Protein AF-A0A386ZBN5-F1 (afdb_monomer_lite)

Organism: NCBI:txid2382165

Sequence (155 aa):
MMEIPEAAKLWKRALQAEWPGVRWSVRSAPRGWFTVITAWEDGPTAEAVSVFCQAWKTVYPDAATWVSDSGLRRGYSPAGYATAIEAITCDIPDMPIPRTPDGGLDIRAAHAQTWRGPVKVAGQFYGHDHVYDLVAVVEMVAGDHDYTKAEQAAN

Foldseek 3Di:
DDAQVVLQVVLVVLVCVVQVPWDWDWDQDPPPARAIAIETEQAFFLVVSVVSLVVVCVVVVVSNVRYDSVSYYYDYDQVLQQVLVVVCCVVFVPPPFDADPSNHGPPVVQQVVLVVDWDATPNDTDHDPDDDRSVVSSVVSSNPDHSSCVVVVPD

pLDDT: mean 85.09, std 13.61, range [32.94, 97.12]

Structure (mmCIF, N/CA/C/O backbone):
data_AF-A0A386ZBN5-F1
#
_entry.id   AF-A0A386ZBN5-F1
#
loop_
_atom_site.group_PDB
_atom_site.id
_atom_site.type_symbol
_atom_site.label_atom_id
_atom_site.label_alt_id
_atom_site.label_comp_id
_atom_site.label_asym_id
_atom_site.label_entity_id
_atom_site.label_seq_id
_atom_site.pdbx_PDB_ins_code
_atom_site.Cartn_x
_atom_site.Cartn_y
_atom_site.Cartn_z
_atom_site.occupancy
_atom_site.B_iso_or_equiv
_atom_site.auth_seq_id
_atom_site.auth_comp_id
_atom_site.auth_asym_id
_atom_site.auth_atom_id
_atom_site.pdbx_PDB_model_num
ATOM 1 N N . MET A 1 1 ? 22.885 -6.324 -18.767 1.00 76.94 1 MET A N 1
ATOM 2 C CA . MET A 1 1 ? 22.548 -6.135 -17.344 1.00 76.94 1 MET A CA 1
ATOM 3 C C . MET A 1 1 ? 22.495 -4.646 -17.073 1.00 76.94 1 MET A C 1
ATOM 5 O O . MET A 1 1 ? 23.522 -3.983 -17.121 1.00 76.94 1 MET A O 1
ATOM 9 N N . MET A 1 2 ? 21.280 -4.129 -16.914 1.00 86.88 2 MET A N 1
ATOM 10 C CA . MET A 1 2 ? 21.009 -2.728 -16.591 1.00 86.88 2 MET A CA 1
ATOM 11 C C . MET A 1 2 ? 21.392 -2.438 -15.137 1.00 86.88 2 MET A C 1
ATOM 13 O O . MET A 1 2 ? 21.224 -3.306 -14.285 1.00 86.88 2 MET A O 1
ATOM 17 N N . GLU A 1 3 ? 21.854 -1.227 -14.836 1.00 89.94 3 GLU A N 1
ATOM 18 C CA . GLU A 1 3 ? 22.187 -0.824 -13.466 1.00 89.94 3 GLU A CA 1
ATOM 19 C C . GLU A 1 3 ? 20.930 -0.463 -12.651 1.00 89.94 3 GLU A C 1
ATOM 21 O O . GLU A 1 3 ? 19.955 0.074 -13.186 1.00 89.94 3 GLU A O 1
ATOM 26 N N . ILE A 1 4 ? 20.954 -0.687 -11.329 1.00 89.00 4 ILE A N 1
ATOM 27 C CA . ILE A 1 4 ? 19.802 -0.439 -10.430 1.00 89.00 4 ILE A CA 1
ATOM 28 C C . ILE A 1 4 ? 19.213 0.975 -10.595 1.00 89.00 4 ILE A C 1
ATOM 30 O O . ILE A 1 4 ? 17.987 1.103 -10.675 1.00 89.00 4 ILE A O 1
ATOM 34 N N . PRO A 1 5 ? 20.013 2.064 -10.654 1.00 90.75 5 PRO A N 1
ATOM 35 C CA . PRO A 1 5 ? 19.458 3.409 -10.795 1.00 90.75 5 PRO A CA 1
ATOM 36 C C . PRO A 1 5 ? 18.747 3.630 -12.135 1.00 90.75 5 PRO A C 1
ATOM 38 O O . PRO A 1 5 ? 17.808 4.424 -12.208 1.00 90.75 5 PRO A O 1
ATOM 41 N N . GLU A 1 6 ? 19.183 2.952 -13.196 1.00 91.44 6 GLU A N 1
ATOM 42 C CA . GLU A 1 6 ? 18.545 3.014 -14.512 1.00 91.44 6 GLU A CA 1
ATOM 43 C C . GLU A 1 6 ? 17.227 2.241 -14.507 1.00 91.44 6 GLU A C 1
ATOM 45 O O . GLU A 1 6 ? 16.203 2.790 -14.917 1.00 91.44 6 GLU A O 1
ATOM 50 N N . ALA A 1 7 ? 17.223 1.037 -13.927 1.00 92.06 7 ALA A N 1
ATOM 51 C CA . ALA A 1 7 ? 16.016 0.241 -13.729 1.00 92.06 7 ALA A CA 1
ATOM 52 C C . ALA A 1 7 ? 14.970 0.995 -12.892 1.00 92.06 7 ALA A C 1
ATOM 54 O O . ALA A 1 7 ? 13.802 1.061 -13.271 1.00 92.06 7 ALA A O 1
ATOM 55 N N . ALA A 1 8 ? 15.389 1.657 -11.807 1.00 93.12 8 ALA A N 1
ATOM 56 C CA . ALA A 1 8 ? 14.514 2.479 -10.971 1.00 93.12 8 ALA A CA 1
ATOM 57 C C . ALA A 1 8 ? 13.886 3.651 -11.746 1.00 93.12 8 ALA A C 1
ATOM 59 O O . ALA A 1 8 ? 12.694 3.927 -11.603 1.00 93.12 8 ALA A O 1
ATOM 60 N N . LYS A 1 9 ? 14.668 4.348 -12.583 1.00 94.69 9 LYS A N 1
ATOM 61 C CA . LYS A 1 9 ? 14.159 5.445 -13.425 1.00 94.69 9 LYS A CA 1
ATOM 62 C C . LYS A 1 9 ? 13.169 4.937 -14.467 1.00 94.69 9 LYS A C 1
ATOM 64 O O . LYS A 1 9 ? 12.136 5.573 -14.673 1.00 94.69 9 LYS A O 1
ATOM 69 N N . LEU A 1 10 ? 13.486 3.821 -15.119 1.00 95.81 10 LEU A N 1
ATOM 70 C CA . LEU A 1 10 ? 12.629 3.214 -16.131 1.00 95.81 10 LEU A CA 1
ATOM 71 C C . LEU A 1 10 ? 11.299 2.757 -15.524 1.00 95.81 10 LEU A C 1
ATOM 73 O O . LEU A 1 10 ? 10.240 3.097 -16.047 1.00 95.81 10 LEU A O 1
ATOM 77 N N . TRP A 1 11 ? 11.357 2.077 -14.380 1.00 95.88 11 TRP A N 1
ATOM 78 C CA . TRP A 1 11 ? 10.177 1.641 -13.643 1.00 95.88 11 TRP A CA 1
ATOM 79 C C . TRP A 1 11 ? 9.305 2.818 -13.197 1.00 95.88 11 TRP A C 1
ATOM 81 O O . TRP A 1 11 ? 8.101 2.834 -13.443 1.00 95.88 11 TRP A O 1
ATOM 91 N N . LYS A 1 12 ? 9.916 3.871 -12.637 1.00 96.31 12 LYS A N 1
ATOM 92 C CA . LYS A 1 12 ? 9.189 5.086 -12.246 1.00 96.31 12 LYS A CA 1
ATOM 93 C C . LYS A 1 12 ? 8.435 5.718 -13.415 1.00 96.31 12 LYS A C 1
ATOM 95 O O . LYS A 1 12 ? 7.303 6.153 -13.234 1.00 96.31 12 LYS A O 1
ATOM 100 N N . ARG A 1 13 ? 9.046 5.776 -14.601 1.00 97.00 13 ARG A N 1
ATOM 101 C CA . ARG A 1 13 ? 8.392 6.323 -15.800 1.00 97.00 13 ARG A CA 1
ATOM 102 C C . ARG A 1 13 ? 7.195 5.483 -16.232 1.00 97.00 13 ARG A C 1
ATOM 104 O O . ARG A 1 13 ? 6.180 6.061 -16.594 1.00 97.00 13 ARG A O 1
ATOM 111 N N . ALA A 1 14 ? 7.301 4.156 -16.164 1.00 97.12 14 ALA A N 1
ATOM 112 C CA . ALA A 1 14 ? 6.187 3.263 -16.477 1.00 97.12 14 ALA A CA 1
ATOM 113 C C . ALA A 1 14 ? 5.004 3.487 -15.520 1.00 97.12 14 ALA A C 1
ATOM 115 O O . ALA A 1 14 ? 3.883 3.686 -15.974 1.00 97.12 14 ALA A O 1
ATOM 116 N N . LEU A 1 15 ? 5.272 3.571 -14.214 1.00 97.12 15 LEU A N 1
ATOM 117 C CA . LEU A 1 15 ? 4.255 3.870 -13.199 1.00 97.12 15 LEU A CA 1
ATOM 118 C C . LEU A 1 15 ? 3.568 5.224 -13.416 1.00 97.12 15 LEU A C 1
ATOM 120 O O . LEU A 1 15 ? 2.357 5.336 -13.264 1.00 97.12 15 LEU A O 1
ATOM 124 N N . GLN A 1 16 ? 4.335 6.255 -13.774 1.00 96.56 16 GLN A N 1
ATOM 125 C CA . GLN A 1 16 ? 3.795 7.588 -14.055 1.00 96.56 16 GLN A CA 1
ATOM 126 C C . GLN A 1 16 ? 2.978 7.642 -15.349 1.00 96.56 16 GLN A C 1
ATOM 128 O O . GLN A 1 16 ? 2.094 8.484 -15.462 1.00 96.56 16 GLN A O 1
ATOM 133 N N . ALA A 1 17 ? 3.286 6.787 -16.325 1.00 96.56 17 ALA A N 1
ATOM 134 C CA . ALA A 1 17 ? 2.512 6.692 -17.556 1.00 96.56 17 ALA A CA 1
ATOM 135 C C . ALA A 1 17 ? 1.164 5.993 -17.319 1.00 96.56 17 ALA A C 1
ATOM 137 O O . ALA A 1 17 ? 0.155 6.458 -17.837 1.00 96.56 17 ALA A O 1
ATOM 138 N N . GLU A 1 18 ? 1.153 4.925 -16.517 1.00 96.69 18 GLU A N 1
ATOM 139 C CA . GLU A 1 18 ? -0.065 4.175 -16.182 1.00 96.69 18 GLU A CA 1
ATOM 140 C C . GLU A 1 18 ? -0.973 4.953 -15.213 1.00 96.69 18 GLU A C 1
ATOM 142 O O . GLU A 1 18 ? -2.179 5.051 -15.419 1.00 96.69 18 GLU A O 1
ATOM 147 N N . TRP A 1 19 ? -0.387 5.573 -14.181 1.00 96.50 19 TRP A N 1
ATOM 148 C CA . TRP A 1 19 ? -1.108 6.332 -13.154 1.00 96.50 19 TRP A CA 1
ATOM 149 C C . TRP A 1 19 ? -0.548 7.755 -13.013 1.00 96.50 19 TRP A C 1
ATOM 151 O O . TRP A 1 19 ? 0.198 8.038 -12.066 1.00 96.50 19 TRP A O 1
ATOM 161 N N . PRO A 1 20 ? -0.907 8.678 -13.927 1.00 92.06 20 PRO A N 1
ATOM 162 C CA . PRO A 1 20 ? -0.343 10.030 -13.964 1.00 92.06 20 PRO A CA 1
ATOM 163 C C . PRO A 1 20 ? -0.740 10.906 -12.767 1.00 92.06 20 PRO A C 1
ATOM 165 O O . PRO A 1 20 ? -0.001 11.824 -12.418 1.00 92.06 20 PRO A O 1
ATOM 168 N N . GLY A 1 21 ? -1.872 10.614 -12.116 1.00 90.44 21 GLY A N 1
ATOM 169 C CA . GLY A 1 21 ? -2.339 11.331 -10.923 1.00 90.44 21 GLY A CA 1
ATOM 170 C C . GLY A 1 21 ? -1.671 10.896 -9.613 1.00 90.44 21 GLY A C 1
ATOM 171 O O . GLY A 1 21 ? -1.850 11.549 -8.590 1.00 90.44 21 GLY A O 1
ATOM 172 N N . VAL A 1 22 ? -0.886 9.812 -9.621 1.00 94.00 22 VAL A N 1
ATOM 173 C CA . VAL A 1 22 ? -0.330 9.220 -8.396 1.00 94.00 22 VAL A CA 1
ATOM 174 C C . VAL A 1 22 ? 1.104 9.678 -8.158 1.00 94.00 22 VAL A C 1
ATOM 176 O O . VAL A 1 22 ? 1.963 9.680 -9.046 1.00 94.00 22 VAL A O 1
ATOM 179 N N . ARG A 1 23 ? 1.406 10.027 -6.905 1.00 94.12 23 ARG A N 1
ATOM 180 C CA . ARG A 1 23 ? 2.759 10.401 -6.492 1.00 94.12 23 ARG A CA 1
ATOM 181 C C . ARG A 1 23 ? 3.603 9.164 -6.175 1.00 94.12 2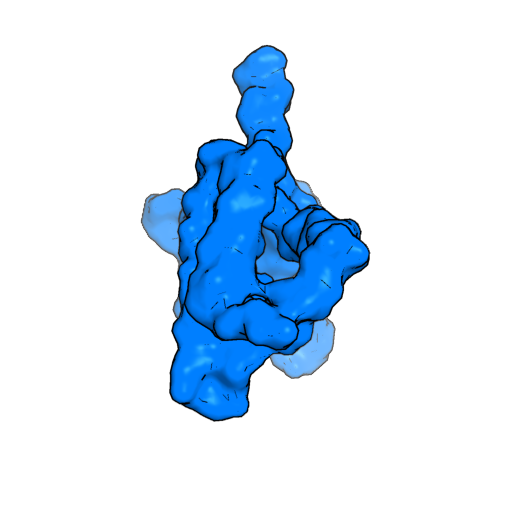3 ARG A C 1
ATOM 183 O O . ARG A 1 23 ? 3.513 8.588 -5.097 1.00 94.12 23 ARG A O 1
ATOM 190 N N . TRP A 1 24 ? 4.522 8.837 -7.082 1.00 95.81 24 TRP A N 1
ATOM 191 C CA . TRP A 1 24 ? 5.440 7.703 -6.935 1.00 95.81 24 TRP A CA 1
ATOM 192 C C . TRP A 1 24 ? 6.808 8.083 -6.351 1.00 95.81 24 TRP A C 1
ATOM 194 O O . TRP A 1 24 ? 7.526 8.949 -6.871 1.00 95.81 24 TRP A O 1
ATOM 204 N N . SER A 1 25 ? 7.226 7.348 -5.322 1.00 95.12 25 SER A N 1
ATOM 205 C CA . SER A 1 25 ? 8.583 7.345 -4.776 1.00 95.12 25 SER A CA 1
ATOM 206 C C . SER A 1 25 ? 9.283 6.040 -5.144 1.00 95.12 25 SER A C 1
ATOM 208 O O . SER A 1 25 ? 9.008 4.993 -4.569 1.00 95.12 25 SER A O 1
ATOM 210 N N . VAL A 1 26 ? 10.197 6.096 -6.112 1.00 93.69 26 VAL A N 1
ATOM 211 C CA . VAL A 1 26 ? 10.975 4.935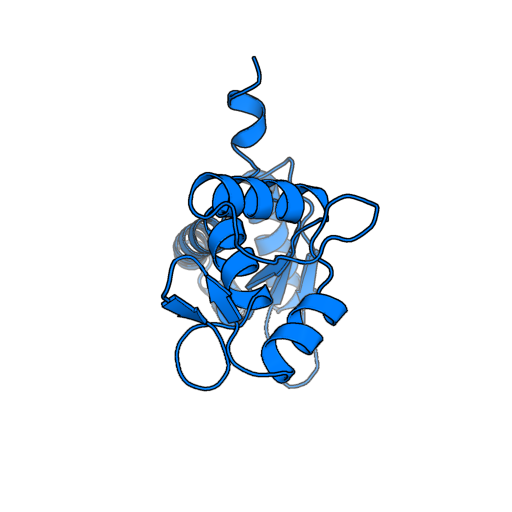 -6.563 1.00 93.69 26 VAL A CA 1
ATOM 212 C C . VAL A 1 26 ? 12.442 5.193 -6.259 1.00 93.69 26 VAL A C 1
ATOM 214 O O . VAL A 1 26 ? 13.005 6.182 -6.735 1.00 93.69 26 VAL A O 1
ATOM 217 N N . ARG A 1 27 ? 13.057 4.334 -5.444 1.00 89.62 27 ARG A N 1
ATOM 218 C CA . ARG A 1 27 ? 14.441 4.497 -4.981 1.00 89.62 27 ARG A CA 1
ATOM 219 C C . ARG A 1 27 ? 15.223 3.193 -5.056 1.00 89.62 27 ARG A C 1
ATOM 221 O O . ARG A 1 27 ? 14.705 2.133 -4.719 1.00 89.62 27 ARG A O 1
ATOM 228 N N . S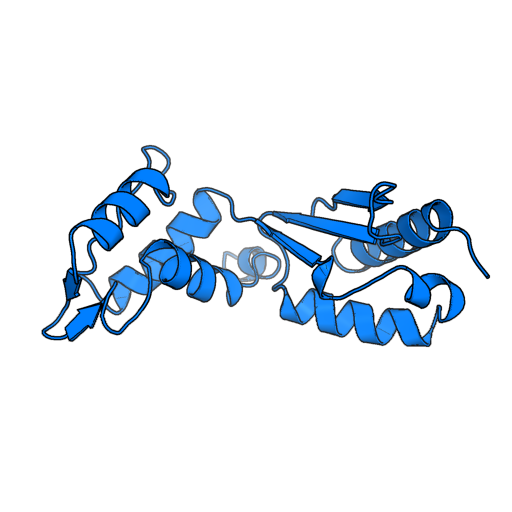ER A 1 28 ? 16.494 3.293 -5.424 1.00 86.75 28 SER A N 1
ATOM 229 C CA . SER A 1 28 ? 17.470 2.216 -5.259 1.00 86.75 28 SER A CA 1
ATOM 230 C C . SER A 1 28 ? 17.860 2.103 -3.782 1.00 86.75 28 SER A C 1
ATOM 232 O O . SER A 1 28 ? 18.212 3.118 -3.176 1.00 86.75 28 SER A O 1
ATOM 234 N N . ALA A 1 29 ? 17.820 0.907 -3.196 1.00 72.56 29 ALA A N 1
ATOM 235 C CA . ALA A 1 29 ? 18.280 0.671 -1.828 1.00 72.56 29 ALA A CA 1
ATOM 236 C C . ALA A 1 29 ? 19.739 0.157 -1.822 1.00 72.56 29 ALA A C 1
ATOM 238 O O . ALA A 1 29 ? 19.988 -0.953 -2.275 1.00 72.56 29 ALA A O 1
ATOM 239 N N . PRO A 1 30 ? 20.725 0.924 -1.311 1.00 56.34 30 PRO A N 1
ATOM 240 C CA . PRO A 1 30 ? 22.135 0.517 -1.341 1.00 56.34 30 PRO A CA 1
ATOM 241 C C . PRO A 1 30 ? 22.607 -0.290 -0.114 1.00 56.34 30 PRO A C 1
ATOM 243 O O . PRO A 1 30 ? 23.803 -0.525 0.025 1.00 56.34 30 PRO A O 1
ATOM 246 N N . ARG A 1 31 ? 21.729 -0.703 0.815 1.00 48.28 31 ARG A N 1
ATOM 247 C CA . ARG A 1 31 ? 22.138 -1.460 2.018 1.00 48.28 31 ARG A CA 1
ATOM 248 C C . ARG A 1 31 ? 21.375 -2.777 2.153 1.00 48.28 31 ARG A C 1
ATOM 250 O O . ARG A 1 31 ? 20.202 -2.785 2.509 1.00 48.28 31 ARG A O 1
ATOM 257 N N . GLY A 1 32 ? 22.073 -3.880 1.876 1.00 53.16 32 GLY A N 1
ATOM 258 C CA . GLY A 1 32 ? 21.648 -5.263 2.141 1.00 53.16 32 GLY A CA 1
ATOM 259 C C . GLY A 1 32 ? 20.719 -5.892 1.100 1.00 53.16 32 GLY A C 1
ATOM 260 O O . GLY A 1 32 ? 20.730 -7.107 0.950 1.00 53.16 32 GLY A O 1
ATOM 261 N N . TRP A 1 33 ? 19.972 -5.082 0.348 1.00 54.41 33 TRP A N 1
ATOM 262 C CA . TRP A 1 33 ? 19.014 -5.542 -0.656 1.00 54.41 33 TRP A CA 1
ATOM 263 C C . TRP A 1 33 ? 19.219 -4.714 -1.916 1.00 54.41 33 TRP A C 1
ATOM 265 O O . TRP A 1 33 ? 18.787 -3.566 -1.965 1.00 54.41 33 TRP A O 1
ATOM 275 N N . PHE A 1 34 ? 19.913 -5.258 -2.911 1.00 66.50 34 PHE A N 1
ATOM 276 C CA . PHE A 1 34 ? 20.068 -4.629 -4.221 1.00 66.50 34 PHE A CA 1
ATOM 277 C C . PHE A 1 34 ? 18.708 -4.625 -4.946 1.00 66.50 34 PHE A C 1
ATOM 279 O O . PHE A 1 34 ? 18.458 -5.458 -5.804 1.00 66.50 34 PHE A O 1
ATOM 286 N N . THR A 1 35 ? 17.777 -3.764 -4.530 1.00 82.75 35 THR A N 1
ATOM 287 C CA . THR A 1 35 ? 16.397 -3.744 -5.038 1.00 82.75 35 THR A CA 1
ATOM 288 C C . THR A 1 35 ? 15.861 -2.320 -5.168 1.00 82.75 35 THR A C 1
ATOM 290 O O . THR A 1 35 ? 16.336 -1.369 -4.530 1.00 82.75 35 THR A O 1
ATOM 293 N N . VAL A 1 36 ? 14.851 -2.181 -6.014 1.00 89.62 36 VAL A N 1
ATOM 294 C CA . VAL A 1 36 ? 14.054 -0.983 -6.224 1.00 89.62 36 VAL A CA 1
ATOM 295 C C . VAL A 1 36 ? 12.886 -1.005 -5.244 1.00 89.62 36 VAL A C 1
ATOM 297 O O . VAL A 1 36 ? 12.004 -1.857 -5.310 1.00 89.62 36 VAL A O 1
ATOM 300 N N . ILE A 1 37 ? 12.858 -0.028 -4.341 1.00 92.00 37 ILE A N 1
ATOM 301 C CA . ILE A 1 37 ? 11.720 0.202 -3.450 1.00 92.00 37 ILE A CA 1
ATOM 302 C C . ILE A 1 37 ? 10.785 1.194 -4.132 1.00 92.00 37 ILE A C 1
ATOM 304 O O . ILE A 1 37 ? 11.212 2.295 -4.490 1.00 92.00 37 ILE A O 1
ATOM 308 N N . THR A 1 38 ? 9.519 0.812 -4.260 1.00 94.50 38 THR A N 1
ATOM 309 C CA . THR A 1 38 ? 8.443 1.630 -4.826 1.00 94.50 38 THR A CA 1
ATOM 310 C C . THR A 1 38 ? 7.438 1.922 -3.732 1.00 94.50 38 THR A C 1
ATOM 312 O O . THR A 1 38 ? 6.876 0.997 -3.156 1.00 94.50 38 THR A O 1
ATOM 315 N N . ALA A 1 39 ? 7.208 3.196 -3.445 1.00 95.12 39 ALA A N 1
ATOM 316 C CA . ALA A 1 39 ? 6.213 3.627 -2.484 1.00 95.12 39 ALA A CA 1
ATOM 317 C C . ALA A 1 39 ? 5.260 4.667 -3.071 1.00 95.12 39 ALA A C 1
ATOM 319 O O . ALA A 1 39 ? 5.676 5.508 -3.873 1.00 95.12 39 ALA A O 1
ATOM 320 N N . TRP A 1 40 ? 4.002 4.604 -2.652 1.00 95.62 40 TRP A N 1
ATOM 321 C CA . TRP A 1 40 ? 2.951 5.556 -3.007 1.00 95.62 40 TRP A CA 1
ATOM 322 C C . TRP A 1 40 ? 1.922 5.653 -1.879 1.00 95.62 40 TRP A C 1
ATOM 324 O O . TRP A 1 40 ? 1.870 4.789 -1.004 1.00 95.62 40 TRP A O 1
ATOM 334 N N . GLU A 1 41 ? 1.127 6.714 -1.907 1.00 93.94 41 GLU A N 1
ATOM 335 C CA . GLU A 1 41 ? 0.023 6.981 -0.981 1.00 93.94 41 GLU A CA 1
ATOM 336 C C . GLU A 1 41 ? -1.269 7.089 -1.798 1.00 93.94 41 GLU A C 1
ATOM 338 O O . GLU A 1 41 ? -1.210 7.604 -2.916 1.00 93.94 41 GLU A O 1
ATOM 343 N N . ASP A 1 42 ? -2.382 6.554 -1.286 1.00 88.12 42 ASP A N 1
ATOM 344 C CA . ASP A 1 42 ? -3.744 6.690 -1.843 1.00 88.12 42 ASP A CA 1
ATOM 345 C C . ASP A 1 42 ? -3.837 6.642 -3.377 1.00 88.12 42 ASP A C 1
ATOM 347 O O . ASP A 1 42 ? -4.312 7.556 -4.044 1.00 88.12 42 ASP A O 1
ATOM 351 N N . GLY A 1 43 ? -3.353 5.548 -3.958 1.00 90.62 43 GLY A N 1
ATOM 352 C CA . GLY A 1 43 ? -3.397 5.317 -5.402 1.00 90.62 43 GLY A CA 1
ATOM 353 C C . GLY A 1 43 ? -4.039 3.975 -5.749 1.00 90.62 43 GLY A C 1
ATOM 354 O O . GLY A 1 43 ? -4.931 3.533 -5.017 1.00 90.62 43 GLY A O 1
ATOM 355 N N . PRO A 1 44 ? -3.582 3.295 -6.815 1.00 94.62 44 PRO A N 1
ATOM 356 C CA . PRO A 1 44 ? -4.085 1.972 -7.163 1.00 94.62 44 PRO A CA 1
ATOM 357 C C . PRO A 1 44 ? -3.823 0.981 -6.028 1.00 94.62 44 PRO A C 1
ATOM 359 O O . PRO A 1 44 ? -2.937 1.192 -5.183 1.00 94.62 44 PRO A O 1
ATOM 362 N N . THR A 1 45 ? -4.580 -0.115 -6.023 1.00 93.69 45 THR A N 1
ATOM 363 C CA . THR A 1 45 ? -4.364 -1.214 -5.078 1.00 93.69 45 THR A CA 1
ATOM 364 C C . THR A 1 45 ? -2.963 -1.805 -5.256 1.00 93.69 45 THR A C 1
ATOM 366 O O . THR A 1 45 ? -2.370 -1.753 -6.339 1.00 93.69 45 THR A O 1
ATOM 369 N N . ALA A 1 46 ? -2.411 -2.385 -4.187 1.00 92.19 46 ALA A N 1
ATOM 370 C CA . ALA A 1 46 ? -1.116 -3.066 -4.266 1.00 92.19 46 ALA A CA 1
ATOM 371 C C . ALA A 1 46 ? -1.136 -4.210 -5.295 1.00 92.19 46 ALA A C 1
ATOM 373 O O . ALA A 1 46 ? -0.143 -4.432 -5.989 1.00 92.19 46 ALA A O 1
ATOM 374 N N . GLU A 1 47 ? -2.283 -4.877 -5.445 1.00 93.25 47 GLU A N 1
ATOM 375 C CA . GLU A 1 47 ? -2.506 -5.900 -6.463 1.00 93.25 47 GLU A CA 1
ATOM 376 C C . GLU A 1 47 ? -2.424 -5.329 -7.882 1.00 93.25 47 GLU A C 1
ATOM 378 O O . GLU A 1 47 ? -1.683 -5.868 -8.701 1.00 93.25 47 GLU A O 1
ATOM 383 N N . ALA A 1 48 ? -3.096 -4.210 -8.172 1.00 94.31 48 ALA A N 1
ATOM 384 C CA . ALA A 1 48 ? -3.046 -3.587 -9.494 1.00 94.31 48 ALA A CA 1
ATOM 385 C C . ALA A 1 48 ? -1.608 -3.203 -9.891 1.00 94.31 48 ALA A C 1
ATOM 387 O O . ALA A 1 48 ? -1.172 -3.472 -11.013 1.00 94.31 48 ALA A O 1
ATOM 388 N N . VAL A 1 49 ? -0.831 -2.654 -8.950 1.00 95.69 49 VAL A N 1
ATOM 389 C CA . VAL A 1 49 ? 0.595 -2.352 -9.169 1.00 95.69 49 VAL A CA 1
ATOM 390 C C . VAL A 1 49 ? 1.412 -3.622 -9.372 1.00 95.69 49 VAL A C 1
ATOM 392 O O . VAL A 1 49 ? 2.291 -3.644 -10.231 1.00 95.69 49 VAL A O 1
ATOM 395 N N . SER A 1 50 ? 1.133 -4.682 -8.611 1.00 94.44 50 SER A N 1
ATOM 396 C CA . SER A 1 50 ? 1.809 -5.973 -8.753 1.00 94.44 50 SER A CA 1
ATOM 397 C C . SER A 1 50 ? 1.561 -6.585 -10.133 1.00 94.44 50 SER A C 1
ATOM 399 O O . SER A 1 50 ? 2.512 -6.931 -10.830 1.00 94.44 50 SER A O 1
ATOM 401 N N . VAL A 1 51 ? 0.306 -6.625 -10.589 1.00 95.62 51 VAL A N 1
ATOM 402 C CA . VAL A 1 51 ? -0.066 -7.127 -11.922 1.00 95.62 51 VAL A CA 1
ATOM 403 C C . VAL A 1 51 ? 0.630 -6.326 -13.023 1.00 95.62 51 VAL A C 1
ATOM 405 O O . VAL A 1 51 ? 1.251 -6.909 -13.916 1.00 95.62 51 VAL A O 1
ATOM 408 N N . PHE A 1 52 ? 0.607 -4.993 -12.931 1.00 96.25 52 PHE A N 1
ATOM 409 C CA . PHE A 1 52 ? 1.319 -4.128 -13.871 1.00 96.25 52 PHE A CA 1
ATOM 410 C C . PHE A 1 52 ? 2.834 -4.373 -13.851 1.00 96.25 52 PHE A C 1
ATOM 412 O O . PHE A 1 52 ? 3.470 -4.462 -14.901 1.00 96.25 52 PHE A O 1
ATOM 419 N N . CYS A 1 53 ? 3.417 -4.547 -12.664 1.00 95.31 53 CYS A N 1
ATOM 420 C CA . CYS A 1 53 ? 4.828 -4.869 -12.486 1.00 95.31 53 CYS A CA 1
ATOM 421 C C . CYS A 1 53 ? 5.189 -6.195 -13.165 1.00 95.31 53 CYS A C 1
ATOM 423 O O . CYS A 1 53 ? 6.185 -6.263 -13.882 1.00 95.31 53 CYS A O 1
ATOM 425 N N . GLN A 1 54 ? 4.364 -7.234 -13.010 1.00 95.00 54 GLN A N 1
ATOM 426 C CA . GLN A 1 54 ? 4.582 -8.524 -13.665 1.00 95.00 54 GLN A CA 1
ATOM 427 C C . GLN A 1 54 ? 4.556 -8.394 -15.192 1.00 95.00 54 GLN A C 1
ATOM 429 O O . GLN A 1 54 ? 5.470 -8.881 -15.857 1.00 95.00 54 GLN A O 1
ATOM 434 N N . ALA A 1 55 ? 3.588 -7.663 -15.752 1.00 95.88 55 ALA A N 1
ATOM 435 C CA . ALA A 1 55 ? 3.554 -7.380 -17.186 1.00 95.88 55 ALA A CA 1
ATOM 436 C C . ALA A 1 55 ? 4.801 -6.600 -17.642 1.00 95.88 55 ALA A C 1
ATOM 438 O O . ALA A 1 55 ? 5.471 -6.991 -18.599 1.00 95.88 55 ALA A O 1
ATOM 439 N N . TRP A 1 56 ? 5.177 -5.546 -16.917 1.00 95.62 56 TRP A N 1
ATOM 440 C CA . TRP A 1 56 ? 6.350 -4.724 -17.218 1.00 95.62 56 TRP A CA 1
ATOM 441 C C . TRP A 1 56 ? 7.661 -5.526 -17.206 1.00 95.62 56 TRP A C 1
ATOM 443 O O . TRP A 1 56 ? 8.495 -5.356 -18.099 1.00 95.62 56 TRP A O 1
ATOM 453 N N . LYS A 1 57 ? 7.829 -6.454 -16.253 1.00 94.69 57 LYS A N 1
ATOM 454 C CA . LYS A 1 57 ? 9.013 -7.324 -16.151 1.00 94.69 57 LYS A CA 1
ATOM 455 C C . LYS A 1 57 ? 9.217 -8.194 -17.394 1.00 94.69 57 LYS A C 1
ATOM 457 O O . LYS A 1 57 ? 10.361 -8.460 -17.750 1.00 94.69 57 LYS A O 1
ATOM 462 N N . THR A 1 58 ? 8.141 -8.606 -18.073 1.00 95.19 58 THR A N 1
ATOM 463 C CA . THR A 1 58 ? 8.251 -9.392 -19.319 1.00 95.19 58 THR A CA 1
ATOM 464 C C . THR A 1 58 ? 8.841 -8.586 -20.477 1.00 95.19 58 THR A C 1
ATOM 466 O O . THR A 1 58 ? 9.540 -9.142 -21.320 1.00 95.19 58 THR A O 1
ATOM 469 N N . VAL A 1 59 ? 8.606 -7.271 -20.496 1.00 95.88 59 VAL A N 1
ATOM 470 C CA . VAL A 1 59 ? 9.114 -6.352 -21.525 1.00 95.88 59 VAL A CA 1
ATOM 471 C C . VAL A 1 59 ? 10.544 -5.902 -21.210 1.00 95.88 59 VAL A C 1
ATOM 473 O O . VAL A 1 59 ? 11.347 -5.711 -22.121 1.00 95.88 59 VAL A O 1
ATOM 476 N N . TYR A 1 60 ? 10.884 -5.767 -19.923 1.00 94.31 60 TYR A N 1
ATOM 477 C CA . TYR A 1 60 ? 12.191 -5.294 -19.455 1.00 94.31 60 TYR A CA 1
ATOM 478 C C . TYR A 1 60 ? 12.887 -6.312 -18.531 1.00 94.31 60 TYR A C 1
ATOM 480 O O . TYR A 1 60 ? 13.133 -6.008 -17.359 1.00 94.31 60 TYR A O 1
ATOM 488 N N . PRO A 1 61 ? 13.257 -7.507 -19.033 1.00 92.50 61 PRO A N 1
ATOM 489 C CA . PRO A 1 61 ? 13.799 -8.591 -18.206 1.00 92.50 61 PRO A CA 1
ATOM 490 C C . PRO A 1 61 ? 15.117 -8.220 -17.505 1.00 92.50 61 PRO A C 1
ATOM 492 O O . PRO A 1 61 ? 15.349 -8.618 -16.366 1.00 92.50 61 PRO A O 1
ATOM 495 N N . ASP A 1 62 ? 15.953 -7.392 -18.137 1.00 89.88 62 ASP A N 1
ATOM 496 C CA . ASP A 1 62 ? 17.195 -6.887 -17.538 1.00 89.88 62 ASP A CA 1
ATOM 497 C C . ASP A 1 62 ? 16.931 -6.005 -16.307 1.00 89.88 62 ASP A C 1
ATOM 499 O O . ASP A 1 62 ? 17.634 -6.115 -15.302 1.00 89.88 62 ASP A O 1
ATOM 503 N N . ALA A 1 63 ? 15.910 -5.146 -16.370 1.00 89.38 63 ALA A N 1
ATOM 504 C CA . ALA A 1 63 ? 15.521 -4.261 -15.274 1.00 89.38 63 ALA A CA 1
ATOM 505 C C . ALA A 1 63 ? 14.721 -5.001 -14.186 1.00 89.38 63 ALA A C 1
ATOM 507 O O . ALA A 1 63 ? 14.796 -4.642 -13.010 1.00 89.38 63 ALA A O 1
ATOM 508 N N . ALA A 1 64 ? 13.989 -6.054 -14.571 1.00 88.25 64 ALA A N 1
ATOM 509 C CA . ALA A 1 64 ? 13.171 -6.885 -13.691 1.00 88.25 64 ALA A CA 1
ATOM 510 C C . ALA A 1 64 ? 13.963 -7.509 -12.535 1.00 88.25 64 ALA A C 1
ATOM 512 O O . ALA A 1 64 ? 13.427 -7.646 -11.437 1.00 88.25 64 ALA A O 1
ATOM 513 N N . THR A 1 65 ? 15.241 -7.833 -12.763 1.00 89.88 65 THR A N 1
ATOM 514 C CA . THR A 1 65 ? 16.153 -8.386 -11.743 1.00 89.88 65 THR A CA 1
ATOM 515 C C . THR A 1 65 ? 16.253 -7.526 -10.482 1.00 89.88 65 THR A C 1
ATOM 517 O O . THR A 1 65 ? 16.530 -8.048 -9.403 1.00 89.88 65 THR A O 1
ATOM 520 N N . TRP A 1 66 ? 15.973 -6.226 -10.600 1.00 90.12 66 TRP A N 1
ATOM 521 C CA . TRP A 1 66 ? 16.054 -5.266 -9.508 1.00 90.12 66 TRP A CA 1
ATOM 522 C C . TRP A 1 66 ? 14.707 -4.922 -8.871 1.00 90.12 66 TRP A C 1
ATOM 524 O O . TRP A 1 66 ? 14.693 -4.192 -7.886 1.00 90.12 66 TRP A O 1
ATOM 534 N N . VAL A 1 67 ? 13.577 -5.390 -9.407 1.00 89.75 67 VAL A N 1
ATOM 535 C CA . VAL A 1 67 ? 12.238 -5.023 -8.917 1.00 89.75 67 VAL A CA 1
ATOM 536 C C . VAL A 1 67 ? 11.566 -6.244 -8.295 1.00 89.75 67 VAL A C 1
ATOM 538 O O . VAL A 1 67 ? 11.176 -7.179 -8.991 1.00 89.75 67 VAL A O 1
ATOM 541 N N . SER A 1 68 ? 11.391 -6.230 -6.973 1.00 86.75 68 SER A N 1
ATOM 542 C CA . SER A 1 68 ? 10.680 -7.282 -6.241 1.00 86.75 68 SER A CA 1
ATOM 543 C C . SER A 1 68 ? 9.316 -6.807 -5.752 1.00 86.75 68 SER A C 1
ATOM 545 O O . SER A 1 68 ? 9.134 -5.638 -5.412 1.00 86.75 68 SER A O 1
ATOM 547 N N . ASP A 1 69 ? 8.368 -7.736 -5.641 1.00 84.62 69 ASP A N 1
ATOM 548 C CA . ASP A 1 69 ? 7.010 -7.421 -5.179 1.00 84.62 69 ASP A CA 1
ATOM 549 C C . ASP A 1 69 ? 7.024 -7.000 -3.697 1.00 84.62 69 ASP A C 1
ATOM 551 O O . ASP A 1 69 ? 6.313 -6.087 -3.294 1.00 84.62 69 ASP A O 1
ATOM 555 N N . SER A 1 70 ? 7.958 -7.544 -2.906 1.00 84.88 70 SER A N 1
ATOM 556 C CA . SER A 1 70 ? 8.254 -7.100 -1.531 1.00 84.88 70 SER A CA 1
ATOM 557 C C . SER A 1 70 ? 8.786 -5.660 -1.427 1.00 84.88 70 SER A C 1
ATOM 559 O O . SER A 1 70 ? 8.876 -5.095 -0.332 1.00 84.88 70 SER A O 1
ATOM 561 N N . GLY A 1 71 ? 9.186 -5.066 -2.554 1.00 87.44 71 GLY A N 1
ATOM 562 C CA . GLY A 1 71 ? 9.619 -3.678 -2.658 1.00 87.44 71 GLY A CA 1
ATOM 563 C C . GLY A 1 71 ? 8.466 -2.691 -2.843 1.00 87.44 71 GLY A C 1
ATOM 564 O O . GLY A 1 71 ? 8.704 -1.488 -2.717 1.00 87.44 71 GLY A O 1
ATOM 565 N N . LEU A 1 72 ? 7.248 -3.170 -3.124 1.00 92.31 72 LEU A N 1
ATOM 566 C CA . LEU A 1 72 ? 6.050 -2.353 -3.305 1.00 92.31 72 LEU A CA 1
ATOM 567 C C . LEU A 1 72 ? 5.437 -2.022 -1.938 1.00 92.31 72 LEU A C 1
ATOM 569 O O . LEU A 1 72 ? 5.129 -2.913 -1.151 1.00 92.31 72 LEU A O 1
ATOM 573 N N . ARG A 1 73 ? 5.296 -0.733 -1.628 1.00 92.81 73 ARG A N 1
ATOM 574 C CA . ARG A 1 73 ? 4.822 -0.250 -0.327 1.00 92.81 73 ARG A CA 1
ATOM 575 C C . ARG A 1 73 ? 3.773 0.830 -0.508 1.00 92.81 73 ARG A C 1
ATOM 577 O O . ARG A 1 73 ? 4.092 1.957 -0.876 1.00 92.81 73 ARG A O 1
ATOM 584 N N . ARG A 1 74 ? 2.533 0.492 -0.200 1.00 93.88 74 ARG A N 1
ATOM 585 C CA . ARG A 1 74 ? 1.432 1.446 -0.194 1.00 93.88 74 ARG A CA 1
ATOM 586 C C . ARG A 1 74 ? 1.244 2.007 1.210 1.00 93.88 74 ARG A C 1
ATOM 588 O O . ARG A 1 74 ? 1.275 1.248 2.173 1.00 93.88 74 ARG A O 1
ATOM 595 N N . GLY A 1 75 ? 1.097 3.320 1.311 1.00 93.12 75 GLY A N 1
ATOM 596 C CA . GLY A 1 75 ? 0.603 4.005 2.501 1.00 93.12 75 GLY A CA 1
ATOM 597 C C . GLY A 1 75 ? -0.799 4.553 2.265 1.00 93.12 75 GLY A C 1
ATOM 598 O O . GLY A 1 75 ? -1.263 4.601 1.121 1.00 93.12 75 GLY A O 1
ATOM 599 N N . TYR A 1 76 ? -1.436 4.989 3.346 1.00 92.06 76 TYR A N 1
ATOM 600 C CA . TYR A 1 76 ? -2.774 5.566 3.315 1.00 92.06 76 TYR A CA 1
ATOM 601 C C . TYR A 1 76 ? -2.773 6.924 4.000 1.00 92.06 76 TYR A C 1
ATOM 603 O O . TYR A 1 76 ? -2.202 7.064 5.088 1.00 92.06 76 TYR A O 1
ATOM 611 N N . SER A 1 77 ? -3.406 7.916 3.376 1.00 92.12 77 SER A N 1
ATOM 612 C CA . SER A 1 77 ? -3.612 9.204 4.034 1.00 92.12 77 SER A CA 1
ATOM 613 C C . SER A 1 77 ? -4.746 9.110 5.065 1.00 92.12 77 SER A C 1
ATOM 615 O O . SER A 1 77 ? -5.506 8.133 5.087 1.00 92.12 77 SER A O 1
ATOM 617 N N . PRO A 1 78 ? -4.926 10.143 5.906 1.00 93.06 78 PRO A N 1
ATOM 618 C CA . PRO A 1 78 ? -6.075 10.227 6.800 1.00 93.06 78 PRO A CA 1
ATOM 619 C C . PRO A 1 78 ? -7.425 10.099 6.084 1.00 93.06 78 PRO A C 1
ATOM 621 O O . PRO A 1 78 ? -8.325 9.462 6.618 1.00 93.06 78 PRO A O 1
ATOM 624 N N . ALA A 1 79 ? -7.565 10.635 4.866 1.00 89.88 79 ALA A N 1
ATOM 625 C CA . ALA A 1 79 ? -8.805 10.534 4.094 1.00 89.88 79 ALA A CA 1
ATOM 626 C C . ALA A 1 79 ? -9.048 9.108 3.570 1.00 89.88 79 ALA A C 1
ATOM 628 O O . ALA A 1 79 ? -10.177 8.611 3.616 1.00 89.88 79 ALA A O 1
ATOM 629 N N . GLY A 1 80 ? -7.984 8.423 3.132 1.00 90.06 80 GLY A N 1
ATOM 630 C CA . GLY A 1 80 ? -8.051 7.009 2.762 1.00 90.06 80 GLY A CA 1
ATOM 631 C C . GLY A 1 80 ? -8.467 6.142 3.952 1.00 90.06 80 GLY A C 1
ATOM 632 O O . GLY A 1 80 ? -9.392 5.335 3.860 1.00 90.06 80 GLY A O 1
ATOM 633 N N . TYR A 1 81 ? -7.872 6.389 5.121 1.00 94.31 81 TYR A N 1
ATOM 634 C CA . TYR A 1 81 ? -8.309 5.737 6.351 1.00 94.31 81 TYR A CA 1
ATOM 635 C C . TYR A 1 81 ? -9.752 6.074 6.718 1.00 94.31 81 TYR A C 1
ATOM 637 O O . TYR A 1 81 ? -10.499 5.159 7.040 1.00 94.31 81 TYR A O 1
ATOM 645 N N . ALA A 1 82 ? -10.179 7.334 6.637 1.00 92.81 82 ALA A N 1
ATOM 646 C CA . ALA A 1 82 ? -11.556 7.720 6.940 1.00 92.81 82 ALA A CA 1
ATOM 647 C C . ALA A 1 82 ? -12.565 6.942 6.081 1.00 92.81 82 ALA A C 1
ATOM 649 O O . ALA A 1 82 ? -13.512 6.380 6.624 1.00 92.81 82 ALA A O 1
ATOM 650 N N . THR A 1 83 ? -12.299 6.818 4.777 1.00 90.75 83 THR A N 1
ATOM 651 C CA . THR A 1 83 ? -13.131 6.051 3.832 1.00 90.75 83 THR A CA 1
ATOM 652 C C . THR A 1 83 ? -13.233 4.577 4.238 1.00 90.75 83 THR A C 1
ATOM 654 O O . THR A 1 83 ? -14.326 4.015 4.300 1.00 90.75 83 THR A O 1
ATOM 657 N N . ALA A 1 84 ? -12.102 3.944 4.566 1.00 91.38 84 ALA A N 1
ATOM 658 C CA . ALA A 1 84 ? -12.085 2.551 5.012 1.00 91.38 84 ALA A CA 1
ATOM 659 C C . ALA A 1 84 ? -12.810 2.364 6.354 1.00 91.38 84 ALA A C 1
ATOM 661 O O . ALA A 1 84 ? -13.569 1.412 6.526 1.00 91.38 84 ALA A O 1
ATOM 662 N N . ILE A 1 85 ? -12.612 3.285 7.300 1.00 93.56 85 ILE A N 1
ATOM 663 C CA . ILE A 1 85 ? -13.276 3.253 8.605 1.00 93.56 85 ILE A CA 1
ATOM 664 C C . ILE A 1 85 ? -14.785 3.416 8.429 1.00 93.56 85 ILE A C 1
ATOM 666 O O . ILE A 1 85 ? -15.536 2.690 9.067 1.00 93.56 85 ILE A O 1
ATOM 670 N N . GLU A 1 86 ? -15.240 4.327 7.568 1.00 91.69 86 GLU A N 1
ATOM 671 C CA . GLU A 1 86 ? -16.660 4.507 7.256 1.00 91.69 86 GLU A CA 1
ATOM 672 C C . GLU A 1 86 ? -17.283 3.230 6.696 1.00 91.69 86 GLU A C 1
ATOM 674 O O . GLU A 1 86 ? -18.310 2.793 7.219 1.00 91.69 86 GLU A O 1
ATOM 679 N N . ALA A 1 87 ? -16.626 2.586 5.726 1.00 89.44 87 ALA A N 1
ATOM 680 C CA . ALA A 1 87 ? -17.065 1.302 5.184 1.00 89.44 87 ALA A CA 1
ATOM 681 C C . ALA A 1 87 ? -17.188 0.234 6.284 1.00 89.44 87 ALA A C 1
ATOM 683 O O . ALA A 1 87 ? -18.242 -0.382 6.432 1.00 89.44 87 ALA A O 1
ATOM 684 N N . ILE A 1 88 ? -16.160 0.089 7.130 1.00 89.94 88 ILE A N 1
ATOM 685 C CA . ILE A 1 88 ? -16.185 -0.861 8.250 1.00 89.94 88 ILE A CA 1
ATOM 686 C C . ILE A 1 88 ? -17.319 -0.542 9.224 1.00 89.94 88 ILE A C 1
ATOM 688 O O . ILE A 1 88 ? -18.030 -1.445 9.651 1.00 89.94 88 ILE A O 1
ATOM 692 N N . THR A 1 89 ? -17.513 0.728 9.584 1.00 89.94 89 THR A N 1
ATOM 693 C CA . THR A 1 89 ? -18.571 1.125 10.522 1.00 89.94 89 THR A CA 1
ATOM 694 C C . THR A 1 89 ? -19.973 1.021 9.926 1.00 89.94 89 THR A C 1
ATOM 696 O O . THR A 1 89 ? -20.934 0.913 10.678 1.00 89.94 89 THR A O 1
ATOM 699 N N . CYS A 1 90 ? -20.127 1.023 8.600 1.00 89.31 90 CYS A N 1
ATOM 700 C CA . CYS A 1 90 ? -21.423 0.757 7.983 1.00 89.31 90 CYS A CA 1
ATOM 701 C C . CYS A 1 90 ? -21.834 -0.709 8.176 1.00 89.31 90 CYS A C 1
ATOM 703 O O . CYS A 1 90 ? -22.990 -0.987 8.497 1.00 89.31 90 CYS A O 1
ATOM 705 N N . ASP A 1 91 ? -20.881 -1.630 8.017 1.00 86.75 91 ASP A N 1
ATOM 706 C CA . ASP A 1 91 ? -21.116 -3.069 8.167 1.00 86.75 91 ASP A CA 1
ATOM 707 C C . ASP A 1 91 ? -21.106 -3.503 9.639 1.00 86.75 91 ASP A C 1
ATOM 709 O O . ASP A 1 91 ? -21.829 -4.416 10.045 1.00 86.75 91 ASP A O 1
ATOM 713 N N . ILE A 1 92 ? -20.290 -2.833 10.455 1.00 86.00 92 ILE A N 1
ATOM 714 C CA . ILE A 1 92 ? -20.066 -3.137 11.865 1.00 86.00 92 ILE A CA 1
ATOM 715 C C . ILE A 1 92 ? -20.102 -1.834 12.696 1.00 86.00 92 ILE A C 1
ATOM 717 O O . ILE A 1 92 ? -19.056 -1.331 13.118 1.00 86.00 92 ILE A O 1
ATOM 721 N N . PRO A 1 93 ? -21.300 -1.283 12.981 1.00 84.94 93 PRO A N 1
ATOM 722 C CA . PRO A 1 93 ? -21.459 0.030 13.625 1.00 84.94 93 PRO A CA 1
ATOM 723 C C . PRO A 1 93 ? -20.766 0.188 14.978 1.00 84.94 93 PRO A C 1
ATOM 725 O O . PRO A 1 93 ? -20.281 1.269 15.305 1.00 84.94 93 PRO A O 1
ATOM 728 N N . ASP A 1 94 ? -20.679 -0.894 15.750 1.00 83.12 94 ASP A N 1
ATOM 729 C CA . ASP A 1 94 ? -20.103 -0.881 17.097 1.00 83.12 94 ASP A CA 1
ATOM 730 C C . ASP A 1 94 ? -18.584 -1.126 17.114 1.00 83.12 94 ASP A C 1
ATOM 732 O O . ASP A 1 94 ? -18.007 -1.322 18.186 1.00 83.12 94 ASP A O 1
ATOM 736 N N . MET A 1 95 ? -17.914 -1.169 15.953 1.00 84.81 95 MET A N 1
ATOM 737 C CA . MET A 1 95 ? -16.475 -1.421 15.904 1.00 84.81 95 MET A CA 1
ATOM 738 C C . MET A 1 95 ? -15.699 -0.212 16.456 1.00 84.81 95 MET A C 1
ATOM 740 O O . MET A 1 95 ? -15.772 0.886 15.901 1.00 84.81 95 MET A O 1
ATOM 744 N N . PRO A 1 96 ? -14.921 -0.377 17.540 1.00 86.31 96 PRO A N 1
ATOM 745 C CA . PRO A 1 96 ? -14.326 0.749 18.252 1.00 86.31 96 PRO A CA 1
ATOM 746 C C . PRO A 1 96 ? -12.995 1.168 17.616 1.00 86.31 96 PRO A C 1
ATOM 748 O O . PRO A 1 96 ? -11.929 0.945 18.191 1.00 86.31 96 PRO A O 1
ATOM 751 N N . ILE A 1 97 ? -13.063 1.749 16.416 1.00 90.19 97 ILE A N 1
ATOM 752 C CA . ILE A 1 97 ? -11.897 2.217 15.659 1.00 90.19 97 ILE A CA 1
ATOM 753 C C . ILE A 1 97 ? -11.545 3.646 16.097 1.00 90.19 97 ILE A C 1
ATOM 755 O O . ILE A 1 97 ? -12.329 4.568 15.851 1.00 90.19 97 ILE A O 1
ATOM 759 N N . PRO A 1 98 ? -10.386 3.870 16.738 1.00 92.81 98 PRO A N 1
ATOM 760 C CA . PRO A 1 98 ? -9.999 5.200 17.180 1.00 92.81 98 PRO A CA 1
ATOM 761 C C . PRO A 1 98 ? -9.580 6.067 15.990 1.00 92.81 98 PRO A C 1
ATOM 763 O O . PRO A 1 98 ? -8.821 5.633 15.120 1.00 92.81 98 PRO A O 1
ATOM 766 N N . ARG A 1 99 ? -10.068 7.310 15.972 1.00 94.81 99 ARG A N 1
ATOM 767 C CA . ARG A 1 99 ? -9.794 8.279 14.908 1.00 94.81 99 ARG A CA 1
ATOM 768 C C . ARG A 1 99 ? -8.900 9.415 15.390 1.00 94.81 99 ARG A C 1
ATOM 770 O O . ARG A 1 99 ? -9.028 9.877 16.524 1.00 94.81 99 ARG A O 1
ATOM 777 N N . THR A 1 100 ? -8.035 9.896 14.509 1.00 95.88 100 THR A N 1
ATOM 778 C CA . THR A 1 100 ? -7.320 11.164 14.676 1.00 95.88 100 THR A CA 1
ATOM 779 C C . THR A 1 100 ? -8.259 12.360 14.430 1.00 95.88 100 THR A C 1
ATOM 781 O O . THR A 1 100 ? -9.351 12.186 13.882 1.00 95.88 100 THR A O 1
ATOM 784 N N . PRO A 1 101 ? -7.883 13.599 14.820 1.00 94.50 101 PRO A N 1
ATOM 785 C CA . PRO A 1 101 ? -8.730 14.785 14.623 1.00 94.50 101 PRO A CA 1
ATOM 786 C C . PRO A 1 101 ? -9.087 15.103 13.162 1.00 94.50 101 PRO A C 1
ATOM 788 O O . PRO A 1 101 ? -10.090 15.760 12.907 1.00 94.50 101 PRO A O 1
ATOM 791 N N . ASP A 1 102 ? -8.272 14.649 12.214 1.00 91.88 102 ASP A N 1
ATOM 792 C CA . ASP A 1 102 ? -8.496 14.748 10.766 1.00 91.88 102 ASP A CA 1
ATOM 793 C C . ASP A 1 102 ? -9.343 13.589 10.201 1.00 91.88 102 ASP A C 1
ATOM 795 O O . ASP A 1 102 ? -9.539 13.499 8.993 1.00 91.88 102 ASP A O 1
ATOM 799 N N . GLY A 1 103 ? -9.866 12.711 11.063 1.00 90.12 103 GLY A N 1
ATOM 800 C CA . GLY A 1 103 ? -10.763 11.616 10.694 1.00 90.12 103 GLY A CA 1
ATOM 801 C C . GLY A 1 103 ? -10.068 10.322 10.265 1.00 90.12 103 GLY A C 1
ATOM 802 O O . GLY A 1 103 ? -10.760 9.320 10.085 1.00 90.12 103 GLY A O 1
ATOM 803 N N . GLY A 1 104 ? -8.737 10.321 10.152 1.00 93.62 104 GLY A N 1
ATOM 804 C CA . GLY A 1 104 ? -7.940 9.131 9.852 1.00 93.62 104 GLY A CA 1
ATOM 805 C C . GLY A 1 104 ? -7.837 8.142 11.015 1.00 93.62 104 GLY A C 1
ATOM 806 O O . GLY A 1 104 ? -8.423 8.334 12.079 1.00 93.62 104 GLY A O 1
ATOM 807 N N . LEU A 1 105 ? -7.076 7.064 10.819 1.00 95.12 105 LEU A N 1
ATOM 808 C CA . LEU A 1 105 ? -6.835 6.048 11.845 1.00 95.12 105 LEU A CA 1
ATOM 809 C C . LEU A 1 105 ? -5.805 6.535 12.875 1.00 95.12 105 LEU A C 1
ATOM 811 O O . LEU A 1 105 ? -4.653 6.803 12.528 1.00 95.12 105 LEU A O 1
ATOM 815 N N . ASP A 1 106 ? -6.162 6.543 14.163 1.00 95.50 106 ASP A N 1
ATOM 816 C CA . ASP A 1 106 ? -5.167 6.687 15.232 1.00 95.50 106 ASP A CA 1
ATOM 817 C C . ASP A 1 106 ? -4.473 5.342 15.477 1.00 95.50 106 ASP A C 1
ATOM 819 O O . ASP A 1 106 ? -4.896 4.527 16.298 1.00 95.50 106 ASP A O 1
ATOM 823 N N . ILE A 1 107 ? -3.374 5.120 14.753 1.00 91.94 107 ILE A N 1
ATOM 824 C CA . ILE A 1 107 ? -2.575 3.885 14.804 1.00 91.94 107 ILE A CA 1
ATOM 825 C C . ILE A 1 107 ? -2.108 3.574 16.232 1.00 91.94 107 ILE A C 1
ATOM 827 O O . ILE A 1 107 ? -2.094 2.417 16.656 1.00 91.94 107 ILE A O 1
ATOM 831 N N . ARG A 1 108 ? -1.716 4.596 17.003 1.00 91.75 108 ARG A N 1
ATOM 832 C CA . ARG A 1 108 ? -1.198 4.385 18.359 1.00 91.75 108 ARG A CA 1
ATOM 833 C C . ARG A 1 108 ? -2.315 3.937 19.292 1.00 91.75 108 ARG A C 1
ATOM 835 O O . ARG A 1 108 ? -2.106 3.008 20.073 1.00 91.75 108 ARG A O 1
ATOM 842 N N . ALA A 1 109 ? -3.471 4.592 19.227 1.00 91.19 109 ALA A N 1
ATOM 843 C CA . ALA A 1 109 ? -4.634 4.205 20.013 1.00 91.19 109 ALA A CA 1
ATOM 844 C C . ALA A 1 109 ? -5.159 2.824 19.596 1.00 91.19 109 ALA A C 1
ATOM 846 O O . ALA A 1 109 ? -5.464 2.013 20.469 1.00 91.19 109 ALA A O 1
ATOM 847 N N . ALA A 1 110 ? -5.179 2.523 18.293 1.00 89.44 110 ALA A N 1
ATOM 848 C CA . ALA A 1 110 ? -5.612 1.235 17.759 1.00 89.44 110 ALA A CA 1
ATOM 849 C C . ALA A 1 110 ? -4.736 0.090 18.288 1.00 89.44 110 ALA A C 1
ATOM 851 O O . ALA A 1 110 ? -5.258 -0.848 18.889 1.00 89.44 110 ALA A O 1
ATOM 852 N N . HIS A 1 111 ? -3.406 0.213 18.198 1.00 86.12 111 HIS A N 1
ATOM 853 C CA . HIS A 1 111 ? -2.492 -0.773 18.786 1.00 86.12 111 HIS A CA 1
ATOM 854 C C . HIS A 1 111 ? -2.660 -0.895 20.305 1.00 86.12 111 HIS A C 1
ATOM 856 O O . HIS A 1 111 ? -2.704 -2.003 20.839 1.00 86.12 111 HIS A O 1
ATOM 862 N N . ALA A 1 112 ? -2.772 0.230 21.022 1.00 85.44 112 ALA A N 1
ATOM 863 C CA . ALA A 1 112 ? -2.958 0.213 22.473 1.00 85.44 112 ALA A CA 1
ATOM 864 C C . ALA A 1 112 ? -4.250 -0.511 22.880 1.00 85.44 112 ALA A C 1
ATOM 866 O O . ALA A 1 112 ? -4.300 -1.136 23.939 1.00 85.44 112 ALA A O 1
ATOM 867 N N . GLN A 1 113 ? -5.285 -0.435 22.048 1.00 81.81 113 GLN A N 1
ATOM 868 C CA . GLN A 1 113 ? -6.542 -1.131 22.254 1.00 81.81 113 GLN A CA 1
ATOM 869 C C . GLN A 1 113 ? -6.418 -2.629 21.966 1.00 81.81 113 GLN A C 1
ATOM 871 O O . GLN A 1 113 ? -6.818 -3.421 22.816 1.00 81.81 113 GLN A O 1
ATOM 876 N N . THR A 1 114 ? -5.773 -3.020 20.861 1.00 76.56 114 THR A N 1
ATOM 877 C CA . THR A 1 114 ? -5.460 -4.426 20.546 1.00 76.56 114 THR A CA 1
ATOM 878 C C . THR A 1 114 ? -4.634 -5.089 21.661 1.00 76.56 114 THR A C 1
ATOM 880 O O . THR A 1 114 ? -4.858 -6.247 22.011 1.00 76.56 114 THR A O 1
ATOM 883 N N . TRP A 1 115 ? -3.694 -4.357 22.269 1.00 74.31 115 TRP A N 1
ATOM 884 C CA . TRP A 1 115 ? -2.823 -4.876 23.335 1.00 74.31 115 TRP A CA 1
ATOM 885 C C . TRP A 1 115 ? -3.511 -5.030 24.696 1.00 74.31 115 TRP A C 1
ATOM 887 O O . TRP A 1 115 ? -2.994 -5.732 25.562 1.00 74.31 115 TRP A O 1
ATOM 897 N N . ARG A 1 116 ? -4.667 -4.392 24.914 1.00 72.75 116 ARG A N 1
ATOM 898 C CA . ARG A 1 116 ? -5.437 -4.527 26.165 1.00 72.75 116 ARG A CA 1
ATOM 899 C C . ARG A 1 116 ? -6.242 -5.828 26.243 1.00 72.75 116 ARG A C 1
ATOM 901 O O . ARG A 1 116 ? -6.792 -6.116 27.303 1.00 72.75 116 ARG A O 1
ATOM 908 N N . GLY A 1 117 ? -6.295 -6.604 25.163 1.00 71.44 117 GLY A N 1
ATOM 909 C CA . GLY A 1 117 ? -7.052 -7.850 25.064 1.00 71.44 117 GLY A CA 1
ATOM 910 C C . GLY A 1 117 ? -8.047 -7.822 23.903 1.00 71.44 117 GLY A C 1
ATOM 911 O O . GLY A 1 117 ? -8.083 -6.857 23.138 1.00 71.44 117 GLY A O 1
ATOM 912 N N . PRO A 1 118 ? -8.850 -8.883 23.739 1.00 72.50 118 PRO A N 1
ATOM 913 C CA . PRO A 1 118 ? -9.759 -8.979 22.615 1.00 72.50 118 PRO A CA 1
ATOM 914 C C . PRO A 1 118 ? -10.902 -7.956 22.718 1.00 72.50 118 PRO A C 1
ATOM 916 O O . PRO A 1 118 ? -11.544 -7.795 23.757 1.00 72.50 118 PRO A O 1
ATOM 919 N N . VAL A 1 119 ? -11.178 -7.282 21.609 1.00 71.81 119 VAL A N 1
ATOM 920 C CA . VAL A 1 119 ? -12.264 -6.327 21.421 1.00 71.81 119 VAL A CA 1
ATOM 921 C C . VAL A 1 119 ? -13.529 -7.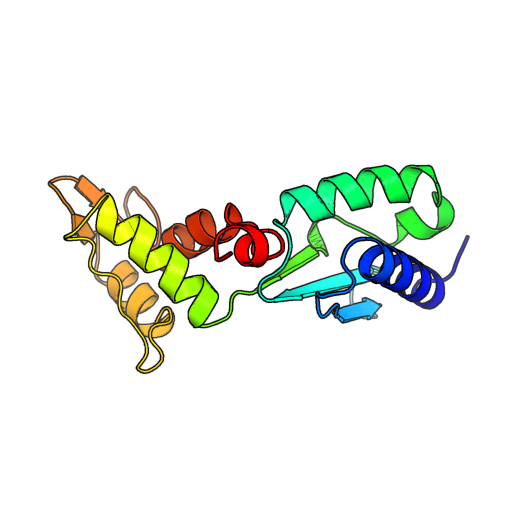084 21.029 1.00 71.81 119 VAL A C 1
ATOM 923 O O . VAL A 1 119 ? -13.534 -7.812 20.041 1.00 71.81 119 VAL A O 1
ATOM 926 N N . LYS A 1 120 ? -14.617 -6.915 21.786 1.00 71.31 120 LYS A N 1
ATOM 927 C CA . LYS A 1 120 ? -15.907 -7.539 21.470 1.00 71.31 120 LYS A CA 1
ATOM 928 C C . LYS A 1 120 ? -16.740 -6.630 20.569 1.00 71.31 120 LYS A C 1
ATOM 930 O O . LYS A 1 120 ? -17.088 -5.531 20.986 1.00 71.31 120 LYS A O 1
ATOM 935 N N . VAL A 1 121 ? -17.116 -7.116 19.390 1.00 70.06 121 VAL A N 1
ATOM 936 C CA . VAL A 1 121 ? -17.952 -6.406 18.415 1.00 70.06 121 VAL A CA 1
ATOM 937 C C . VAL A 1 121 ? -19.045 -7.343 17.910 1.00 70.06 121 VAL A C 1
ATOM 939 O O . VAL A 1 121 ? -18.752 -8.460 17.494 1.00 70.06 121 VAL A O 1
ATOM 942 N N . ALA A 1 122 ? -20.314 -6.932 18.010 1.00 70.06 122 ALA A N 1
ATOM 943 C CA . ALA A 1 122 ? -21.474 -7.741 17.604 1.00 70.06 122 ALA A CA 1
ATOM 944 C C . ALA A 1 122 ? -21.465 -9.198 18.137 1.00 70.06 122 ALA A C 1
ATOM 946 O O . ALA A 1 122 ? -21.934 -10.130 17.489 1.00 70.06 122 ALA A O 1
ATOM 947 N N . GLY A 1 123 ? -20.908 -9.418 19.335 1.00 69.31 123 GLY A N 1
ATOM 948 C CA . GLY A 1 123 ? -20.802 -10.751 19.943 1.00 69.31 123 GLY A CA 1
ATOM 949 C C . GLY A 1 123 ? -19.557 -11.560 19.559 1.00 69.31 123 GLY A C 1
ATOM 950 O O . GLY A 1 123 ? -19.311 -12.582 20.196 1.00 69.31 123 GLY A O 1
ATOM 951 N N . GLN A 1 124 ? -18.751 -11.090 18.605 1.00 70.69 124 GLN A N 1
ATOM 952 C CA . GLN A 1 124 ? -17.481 -11.692 18.190 1.00 70.69 124 GLN A CA 1
ATOM 953 C C . GLN A 1 124 ? -16.289 -10.969 18.823 1.00 70.69 124 GLN A C 1
ATOM 955 O O . GLN A 1 124 ? -16.365 -9.779 19.112 1.00 70.69 124 GLN A O 1
ATOM 960 N N . PHE A 1 125 ? -15.197 -11.689 19.071 1.00 68.69 125 PHE A N 1
ATOM 961 C CA . PHE A 1 125 ? -13.974 -11.136 19.651 1.00 68.69 125 PHE A CA 1
ATOM 962 C C . PHE A 1 125 ? -12.904 -10.959 18.572 1.00 68.69 125 PHE A C 1
ATOM 964 O O . PHE A 1 125 ? -12.721 -11.844 17.744 1.00 68.69 125 PHE A O 1
ATOM 971 N N . TYR A 1 126 ? -12.194 -9.835 18.627 1.00 69.81 126 TYR A N 1
ATOM 972 C CA . TYR A 1 126 ? -11.132 -9.458 17.698 1.00 69.81 126 TYR A CA 1
ATOM 973 C C . TYR A 1 126 ? -9.855 -9.112 18.474 1.00 69.81 126 TYR A C 1
ATOM 975 O O . TYR A 1 126 ? -9.938 -8.474 19.516 1.00 69.81 126 TYR A O 1
ATOM 983 N N . GLY A 1 127 ? -8.669 -9.501 18.008 1.00 66.69 127 GLY A N 1
ATOM 984 C CA . GLY A 1 127 ? -7.391 -9.245 18.696 1.00 66.69 127 GLY A CA 1
ATOM 985 C C . GLY A 1 127 ? -6.741 -10.480 19.329 1.00 66.69 127 GLY A C 1
ATOM 986 O O . GLY A 1 127 ? -7.020 -11.596 18.900 1.00 66.69 127 GLY A O 1
ATOM 987 N N . HIS A 1 128 ? -5.814 -10.266 20.278 1.00 57.59 128 HIS A N 1
ATOM 988 C CA . HIS A 1 128 ? -4.597 -11.083 20.476 1.00 57.59 128 HIS A CA 1
ATOM 989 C C . HIS A 1 128 ? -4.763 -12.611 20.577 1.00 57.59 128 HIS A C 1
ATOM 991 O O . HIS A 1 128 ? -3.832 -13.291 20.173 1.00 57.59 128 HIS A O 1
ATOM 997 N N . ASP A 1 129 ? -5.915 -13.174 20.934 1.00 58.53 129 ASP A N 1
ATOM 998 C CA . ASP A 1 129 ? -6.140 -14.623 20.800 1.00 58.53 129 ASP A CA 1
ATOM 999 C C . ASP A 1 129 ? -7.365 -14.933 19.933 1.00 58.53 129 ASP A C 1
ATOM 1001 O O . ASP A 1 129 ? -8.357 -15.515 20.366 1.00 58.53 129 ASP A O 1
ATOM 1005 N N . HIS A 1 130 ? -7.191 -14.573 18.658 1.00 51.75 130 HIS A N 1
ATOM 1006 C CA . HIS A 1 130 ? -7.991 -14.910 17.479 1.00 51.75 130 HIS A CA 1
ATOM 1007 C C . HIS A 1 130 ? -9.125 -13.939 17.147 1.00 51.75 130 HIS A C 1
ATOM 1009 O O . HIS A 1 130 ? -10.294 -14.306 17.197 1.00 51.75 130 HIS A O 1
ATOM 1015 N N . VAL A 1 131 ? -8.755 -12.759 16.631 1.00 55.00 131 VAL A N 1
ATOM 1016 C CA . VAL A 1 131 ? -8.841 -12.477 15.175 1.00 55.00 131 VAL A CA 1
ATOM 1017 C C . VAL A 1 131 ? -8.575 -10.973 14.919 1.00 55.00 131 VAL A C 1
ATOM 1019 O O . VAL A 1 131 ? -9.368 -10.122 15.288 1.00 55.00 131 VAL A O 1
ATOM 1022 N N . TYR A 1 132 ? -7.423 -10.665 14.308 1.00 65.88 132 TYR A N 1
ATOM 1023 C CA . TYR A 1 132 ? -6.950 -9.373 13.756 1.00 65.88 132 TYR A CA 1
ATOM 1024 C C . TYR A 1 132 ? -6.705 -8.158 14.684 1.00 65.88 132 TYR A C 1
ATOM 1026 O O . TYR A 1 132 ? -7.480 -7.822 15.573 1.00 65.88 132 TYR A O 1
ATOM 1034 N N . ASP A 1 133 ? -5.584 -7.474 14.424 1.00 79.56 133 ASP A N 1
ATOM 1035 C CA . ASP A 1 133 ? -5.247 -6.140 14.939 1.00 79.56 133 ASP A CA 1
ATOM 1036 C C . ASP A 1 133 ? -6.099 -5.078 14.228 1.00 79.56 133 ASP A C 1
ATOM 1038 O O . ASP A 1 133 ? -6.247 -5.137 13.008 1.00 79.56 133 ASP A O 1
ATOM 1042 N N . LEU A 1 134 ? -6.644 -4.103 14.966 1.00 85.06 134 LEU A N 1
ATOM 1043 C CA . LEU A 1 134 ? -7.491 -3.042 14.405 1.00 85.06 134 LEU A CA 1
ATOM 1044 C C . LEU A 1 134 ? -6.806 -2.299 13.253 1.00 85.06 134 LEU A C 1
ATOM 1046 O O . LEU A 1 134 ? -7.462 -1.983 12.263 1.00 85.06 134 LEU A O 1
ATOM 1050 N N . VAL A 1 135 ? -5.493 -2.069 13.350 1.00 89.31 135 VAL A N 1
ATOM 1051 C CA . VAL A 1 135 ? -4.726 -1.442 12.263 1.00 89.31 135 VAL A CA 1
ATOM 1052 C C . VAL A 1 135 ? -4.750 -2.318 11.014 1.00 89.31 135 VAL A C 1
ATOM 1054 O O . VAL A 1 135 ? -5.091 -1.838 9.938 1.00 89.31 135 VAL A O 1
ATOM 1057 N N . ALA A 1 136 ? -4.488 -3.616 11.167 1.00 86.88 136 ALA A N 1
ATOM 1058 C CA . ALA A 1 136 ? -4.488 -4.562 10.058 1.00 86.88 136 ALA A CA 1
ATOM 1059 C C . ALA A 1 136 ? -5.868 -4.702 9.396 1.00 86.88 136 ALA A C 1
ATOM 1061 O O . ALA A 1 136 ? -5.936 -4.843 8.180 1.00 86.88 136 ALA A O 1
ATOM 1062 N N . VAL A 1 137 ? -6.966 -4.645 10.161 1.00 86.31 137 VAL A N 1
ATOM 1063 C CA . VAL A 1 137 ? -8.325 -4.678 9.585 1.00 86.31 137 VAL A CA 1
ATOM 1064 C C . VAL A 1 137 ? -8.573 -3.446 8.724 1.00 86.31 137 VAL A C 1
ATOM 1066 O O . VAL A 1 137 ? -9.013 -3.565 7.583 1.00 86.31 137 VAL A O 1
ATOM 1069 N N . VAL A 1 138 ? -8.263 -2.261 9.250 1.00 90.62 138 VAL A N 1
ATOM 1070 C CA . VAL A 1 138 ? -8.471 -1.012 8.513 1.00 90.62 138 VAL A CA 1
ATOM 1071 C C . VAL A 1 138 ? -7.577 -0.959 7.271 1.00 90.62 138 VAL A C 1
ATOM 1073 O O . VAL A 1 138 ? -8.056 -0.606 6.198 1.00 90.62 138 VAL A O 1
ATOM 1076 N N . GLU A 1 139 ? -6.307 -1.358 7.377 1.00 91.31 139 GLU A N 1
ATOM 1077 C CA . GLU A 1 139 ? -5.383 -1.409 6.238 1.00 91.31 139 GLU A CA 1
ATOM 1078 C C . GLU A 1 139 ? -5.755 -2.481 5.203 1.00 91.31 139 GLU A C 1
ATOM 1080 O O . GLU A 1 139 ? -5.472 -2.291 4.022 1.00 91.31 139 GLU A O 1
ATOM 1085 N N . MET A 1 140 ? -6.401 -3.578 5.612 1.00 88.94 140 MET A N 1
ATOM 1086 C CA . MET A 1 140 ? -6.936 -4.590 4.695 1.00 88.94 140 MET A CA 1
ATOM 1087 C C . MET A 1 140 ? -8.064 -4.000 3.848 1.00 88.94 140 MET A C 1
ATOM 1089 O O . MET A 1 140 ? -7.987 -4.031 2.624 1.00 88.94 140 MET A O 1
ATOM 1093 N N . VAL A 1 141 ? -9.052 -3.368 4.489 1.00 89.94 141 VAL A N 1
ATOM 1094 C CA . VAL A 1 141 ? -10.163 -2.710 3.781 1.00 89.94 141 VAL A CA 1
ATOM 1095 C C . VAL A 1 141 ? -9.661 -1.550 2.914 1.00 89.94 141 VAL A C 1
ATOM 1097 O O . VAL A 1 141 ? -10.074 -1.404 1.766 1.00 89.94 141 VAL A O 1
ATOM 1100 N N . ALA A 1 142 ? -8.717 -0.748 3.415 1.00 90.00 142 ALA A N 1
ATOM 1101 C CA . ALA A 1 142 ? -8.088 0.313 2.627 1.00 90.00 142 ALA A CA 1
ATOM 1102 C C . ALA A 1 142 ? -7.265 -0.245 1.447 1.00 90.00 142 ALA A C 1
ATOM 1104 O O . ALA A 1 142 ? -7.182 0.382 0.385 1.00 90.00 142 ALA A O 1
ATOM 1105 N N . GLY A 1 143 ? -6.670 -1.429 1.620 1.00 89.50 143 GLY A N 1
ATOM 1106 C CA . GLY A 1 143 ? -5.909 -2.171 0.617 1.00 89.50 143 GLY A CA 1
ATOM 1107 C C . GLY A 1 143 ? -6.713 -2.513 -0.625 1.00 89.50 143 GLY A C 1
ATOM 1108 O O . GLY A 1 143 ? -6.194 -2.365 -1.736 1.00 89.50 143 GLY A O 1
ATOM 1109 N N . ASP A 1 144 ? -7.980 -2.855 -0.429 1.00 89.31 144 ASP A N 1
ATOM 1110 C CA . ASP A 1 144 ? -8.901 -3.237 -1.498 1.00 89.31 144 ASP A CA 1
ATOM 1111 C C . ASP A 1 144 ? -9.523 -2.025 -2.208 1.00 89.31 144 ASP A C 1
ATOM 1113 O O . ASP A 1 144 ? -10.064 -2.148 -3.308 1.00 89.31 144 ASP A O 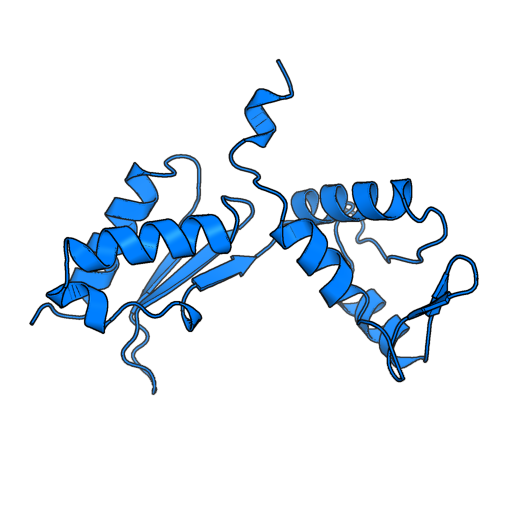1
ATOM 1117 N N . HIS A 1 145 ? -9.413 -0.827 -1.626 1.00 87.69 145 HIS A N 1
ATOM 1118 C CA . HIS A 1 145 ? -9.943 0.386 -2.235 1.00 87.69 145 HIS A CA 1
ATOM 1119 C C . HIS A 1 145 ? -8.986 0.966 -3.288 1.00 87.69 145 HIS A C 1
ATOM 1121 O O . HIS A 1 145 ? -7.812 1.218 -3.008 1.00 87.69 145 HIS A O 1
ATOM 1127 N N . ASP A 1 146 ? -9.489 1.233 -4.497 1.00 87.88 146 ASP A N 1
ATOM 1128 C CA . ASP A 1 146 ? -8.748 1.874 -5.591 1.00 87.88 146 ASP A CA 1
ATOM 1129 C C . ASP A 1 146 ? -9.076 3.373 -5.674 1.00 87.88 146 ASP A C 1
ATOM 1131 O O . ASP A 1 146 ? -10.059 3.783 -6.297 1.00 87.88 146 ASP A O 1
ATOM 1135 N N . TYR A 1 147 ? -8.215 4.206 -5.087 1.00 84.25 147 TYR A N 1
ATOM 1136 C CA . TYR A 1 147 ? -8.414 5.660 -5.048 1.00 84.25 147 TYR A CA 1
ATOM 1137 C C . TYR A 1 147 ? -8.201 6.340 -6.406 1.00 84.25 147 TYR A C 1
ATOM 1139 O O . TYR A 1 147 ? -8.558 7.503 -6.562 1.00 84.25 147 TYR A O 1
ATOM 1147 N N . THR A 1 148 ? -7.686 5.634 -7.421 1.00 83.81 148 THR A N 1
ATOM 1148 C CA . THR A 1 148 ? -7.586 6.205 -8.779 1.00 83.81 148 THR A CA 1
ATOM 1149 C C . THR A 1 148 ? -8.919 6.225 -9.517 1.00 83.81 148 THR A C 1
ATOM 1151 O O . THR A 1 148 ? -9.072 6.958 -10.491 1.00 83.81 148 THR A O 1
ATOM 1154 N N . LYS A 1 149 ? -9.899 5.444 -9.049 1.00 75.06 149 LYS A N 1
ATOM 1155 C CA . LYS A 1 149 ? -11.250 5.379 -9.623 1.00 75.06 149 LYS A CA 1
ATOM 1156 C C . LYS A 1 149 ? -12.271 6.208 -8.844 1.00 75.06 149 LYS A C 1
ATOM 1158 O O . LYS A 1 149 ? -13.368 6.435 -9.347 1.00 75.06 149 LYS A O 1
ATOM 1163 N N . ALA A 1 150 ? -11.917 6.685 -7.650 1.00 58.47 150 ALA A N 1
ATOM 1164 C CA . ALA A 1 150 ? -12.821 7.418 -6.767 1.00 58.47 150 ALA A CA 1
ATOM 1165 C C . ALA A 1 150 ? -13.329 8.745 -7.372 1.00 58.47 150 ALA A C 1
ATOM 1167 O O . ALA A 1 150 ? -14.465 9.132 -7.110 1.00 58.47 150 ALA A O 1
ATOM 1168 N N . GLU A 1 151 ? -12.566 9.396 -8.263 1.00 47.22 151 GLU A N 1
ATOM 1169 C CA . GLU A 1 151 ? -13.028 10.598 -8.984 1.00 47.22 151 GLU A CA 1
ATOM 1170 C C . GLU A 1 151 ? -14.161 10.326 -9.995 1.00 47.22 151 GLU A C 1
ATOM 1172 O O . GLU A 1 151 ? -14.848 11.259 -10.405 1.00 47.22 151 GLU A O 1
ATOM 1177 N N . GLN A 1 152 ? -14.415 9.072 -10.389 1.00 40.75 152 GLN A N 1
ATOM 1178 C CA . GLN A 1 152 ? -15.476 8.751 -11.355 1.00 40.75 152 GLN A CA 1
ATOM 1179 C C . GLN A 1 152 ? -16.863 8.581 -10.722 1.00 40.75 152 GLN A C 1
ATOM 1181 O O . GLN A 1 152 ? -17.853 8.596 -11.446 1.00 40.75 152 GLN A O 1
ATOM 1186 N N . ALA A 1 153 ? -16.959 8.439 -9.396 1.00 40.31 153 ALA A N 1
ATOM 1187 C CA . ALA A 1 153 ? -18.234 8.247 -8.698 1.00 40.31 153 ALA A CA 1
ATOM 1188 C C . ALA A 1 153 ? -18.863 9.556 -8.175 1.00 40.31 153 ALA A C 1
ATOM 1190 O O . ALA A 1 153 ? -19.947 9.521 -7.597 1.00 40.31 153 ALA A O 1
ATOM 1191 N N . ALA A 1 154 ? -18.194 10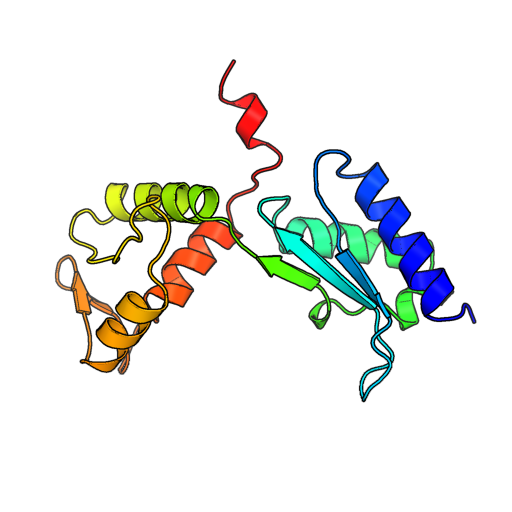.700 -8.364 1.00 41.31 154 ALA A N 1
ATOM 1192 C CA . ALA A 1 154 ? -18.622 12.005 -7.852 1.00 41.31 154 ALA A CA 1
ATOM 1193 C C . ALA A 1 154 ? -19.154 12.976 -8.932 1.00 41.31 154 ALA A C 1
ATOM 1195 O O . ALA A 1 154 ? -19.338 14.155 -8.629 1.00 41.31 154 ALA A O 1
ATOM 1196 N N . ASN A 1 155 ? -19.412 12.501 -10.160 1.00 32.94 155 ASN A N 1
ATOM 1197 C CA . ASN A 1 155 ? -20.019 13.279 -11.255 1.00 32.94 155 ASN A CA 1
ATOM 1198 C C . ASN A 1 155 ? -21.335 12.669 -11.739 1.00 32.94 155 ASN A C 1
ATOM 1200 O O . ASN A 1 155 ? -21.348 11.448 -12.008 1.00 32.94 155 ASN A O 1
#

Radius of gyration: 18.43 Å; chains: 1; bounding box: 44×30×48 Å

InterPro domains:
  IPR041311 Large polyvalent protein associated domain 29 [PF18847] (5-57)

Secondary structure (DSSP, 8-state):
---HHHHHHHHHHHHHHH-TTS--EEEEE-SS--EEEEEEESSS-HHHHHHHHHHHHHH-HHHHTT--GGGEEEE--HHHHHHHHHHHHHH-TT----B-TTSSB-HHHHHHHHTTSPEEETTEEEBTTTB--HHHHHHHHHHH--TTTGGGS--